Protein AF-A0A3M5JBD5-F1 (afdb_monomer_lite)

pLDDT: mean 78.77, std 17.66, range [44.12, 97.62]

Secondary structure (DSSP, 8-state):
---------S---PPPPTTHHHHHHHHS-----------------HHHHHHHHHHHHHHT--HHHHHHHHHHHHHHHH-

Structure (mmCIF, N/CA/C/O backbone):
data_AF-A0A3M5JBD5-F1
#
_entry.id   AF-A0A3M5JBD5-F1
#
loop_
_atom_site.group_PDB
_atom_site.id
_atom_site.type_symbol
_atom_site.label_atom_id
_atom_site.label_alt_id
_atom_site.label_comp_id
_atom_site.label_asym_id
_atom_site.label_entity_id
_atom_site.label_seq_id
_atom_site.pdbx_PDB_ins_code
_atom_site.Cartn_x
_atom_site.Cartn_y
_atom_site.Cartn_z
_atom_site.occupancy
_atom_site.B_iso_or_equiv
_atom_site.auth_seq_id
_atom_site.auth_comp_id
_atom_site.auth_asym_id
_atom_site.auth_atom_id
_atom_site.pdbx_PDB_model_num
ATOM 1 N N . MET A 1 1 ? 81.326 15.983 -17.628 1.00 44.12 1 MET A N 1
ATOM 2 C CA . MET A 1 1 ? 80.413 16.959 -18.266 1.00 44.12 1 MET A CA 1
ATOM 3 C C . MET A 1 1 ? 79.243 16.200 -18.874 1.00 44.12 1 MET A C 1
ATOM 5 O O . MET A 1 1 ? 79.490 15.145 -19.440 1.00 44.12 1 MET A O 1
ATOM 9 N N . SER A 1 2 ? 78.039 16.783 -18.786 1.00 45.03 2 SER A N 1
ATOM 10 C CA . SER A 1 2 ? 76.769 16.377 -19.433 1.00 45.03 2 SER A CA 1
ATOM 11 C C . SER A 1 2 ? 75.901 15.358 -18.684 1.00 45.03 2 SER A C 1
ATOM 13 O O . SER A 1 2 ? 76.367 14.272 -18.384 1.00 45.03 2 SER A O 1
ATOM 15 N N . LYS A 1 3 ? 74.599 15.550 -18.453 1.00 44.16 3 LYS A N 1
ATOM 16 C CA . LYS A 1 3 ? 73.698 16.710 -18.267 1.00 44.16 3 LYS A CA 1
ATOM 17 C C . LYS A 1 3 ? 72.368 16.047 -17.846 1.00 44.16 3 LYS A C 1
ATOM 19 O O . LYS A 1 3 ? 71.849 15.233 -18.604 1.00 44.16 3 LYS A O 1
ATOM 24 N N . THR A 1 4 ? 71.855 16.331 -16.649 1.00 46.72 4 THR A N 1
ATOM 25 C CA . THR A 1 4 ? 70.567 15.806 -16.152 1.00 46.72 4 THR A CA 1
ATOM 26 C C . THR A 1 4 ? 69.416 16.406 -16.959 1.00 46.72 4 THR A C 1
ATOM 28 O O . THR A 1 4 ? 69.316 17.625 -17.071 1.00 46.72 4 THR A O 1
ATOM 31 N N . ALA A 1 5 ? 68.556 15.568 -17.539 1.00 51.31 5 ALA A N 1
ATOM 32 C CA . ALA A 1 5 ? 67.358 16.010 -18.247 1.00 51.31 5 ALA A CA 1
ATOM 33 C C . ALA A 1 5 ? 66.149 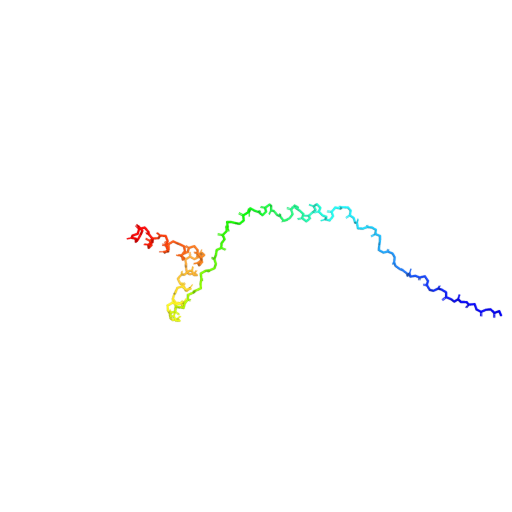15.990 -17.298 1.00 51.31 5 ALA A C 1
ATOM 35 O O . ALA A 1 5 ? 65.527 14.949 -17.089 1.00 51.31 5 ALA A O 1
ATOM 36 N N . GLU A 1 6 ? 65.813 17.142 -16.720 1.00 58.12 6 GLU A N 1
ATOM 37 C CA . GLU A 1 6 ? 64.557 17.342 -15.993 1.00 58.12 6 GLU A CA 1
ATOM 38 C C . GLU A 1 6 ? 63.391 17.440 -16.990 1.00 58.12 6 GLU A C 1
ATOM 40 O O . GLU A 1 6 ? 63.325 18.349 -17.820 1.00 58.12 6 GLU A O 1
ATOM 45 N N . LYS A 1 7 ? 62.451 16.491 -16.927 1.00 58.66 7 LYS A N 1
ATOM 46 C CA . LYS A 1 7 ? 61.217 16.535 -17.722 1.00 58.66 7 LYS A CA 1
ATOM 47 C C . LYS A 1 7 ? 60.195 17.435 -17.023 1.00 58.66 7 LYS A C 1
ATOM 49 O O . LYS A 1 7 ? 59.585 17.030 -16.038 1.00 58.66 7 LYS A O 1
ATOM 54 N N . LYS A 1 8 ? 59.985 18.645 -17.550 1.00 60.28 8 LYS A N 1
ATOM 55 C CA . LYS A 1 8 ? 58.854 19.509 -17.166 1.00 60.28 8 LYS A CA 1
ATOM 56 C C . LYS A 1 8 ? 57.521 18.821 -17.522 1.00 60.28 8 LYS A C 1
ATOM 58 O O . LYS A 1 8 ? 57.390 18.351 -18.653 1.00 60.28 8 LYS A O 1
ATOM 63 N N . PRO A 1 9 ? 56.530 18.773 -16.615 1.00 63.12 9 PRO A N 1
ATOM 64 C CA . PRO A 1 9 ? 55.218 18.211 -16.923 1.00 63.12 9 PRO A CA 1
ATOM 65 C C . PRO A 1 9 ? 54.465 19.104 -17.925 1.00 63.12 9 PRO A C 1
ATOM 67 O O . PRO A 1 9 ? 54.423 20.323 -17.777 1.00 63.12 9 PRO A O 1
ATOM 70 N N . LEU A 1 10 ? 53.888 18.482 -18.961 1.00 65.56 10 LEU A N 1
ATOM 71 C CA . LEU A 1 10 ? 53.349 19.140 -20.162 1.00 65.56 10 LEU A CA 1
ATOM 72 C C . LEU A 1 10 ? 51.898 19.644 -20.028 1.00 65.56 10 LEU A C 1
ATOM 74 O O . LEU A 1 10 ? 51.342 20.131 -21.005 1.00 65.56 10 LEU A O 1
ATOM 78 N N . MET A 1 11 ? 51.242 19.561 -18.869 1.00 56.25 11 MET A N 1
ATOM 79 C CA . MET A 1 11 ? 49.843 20.004 -18.758 1.00 56.25 11 MET A CA 1
ATOM 80 C C . MET A 1 11 ? 49.550 20.614 -17.390 1.00 56.25 11 MET A C 1
ATOM 82 O O . MET A 1 11 ? 49.565 19.922 -16.375 1.00 56.25 11 MET A O 1
ATOM 86 N N . THR A 1 12 ? 49.247 21.912 -17.367 1.00 65.44 12 THR A N 1
ATOM 87 C CA . THR A 1 12 ? 48.598 22.571 -16.232 1.00 65.44 12 THR A CA 1
ATOM 88 C C . THR A 1 12 ? 47.110 22.708 -16.556 1.00 65.44 12 THR A C 1
ATOM 90 O O . THR A 1 12 ? 46.725 23.454 -17.456 1.00 65.44 12 THR A O 1
ATOM 93 N N . LEU A 1 13 ? 46.244 21.971 -15.849 1.00 63.44 13 LEU A N 1
ATOM 94 C CA . LEU A 1 13 ? 44.810 22.266 -15.884 1.00 63.44 13 LEU A CA 1
ATOM 95 C C . LEU A 1 13 ? 44.610 23.633 -15.218 1.00 63.44 13 LEU A C 1
ATOM 97 O O . LEU A 1 13 ? 44.855 23.794 -14.022 1.00 63.44 13 LEU A O 1
ATOM 101 N N . GLY A 1 14 ? 44.218 24.630 -16.013 1.00 63.41 14 GLY A N 1
ATOM 102 C CA . GLY A 1 14 ? 43.859 25.957 -15.523 1.00 63.41 14 GLY A CA 1
ATOM 103 C C . GLY A 1 14 ? 42.778 25.881 -14.442 1.00 63.41 14 GLY A C 1
ATOM 104 O O . GLY A 1 14 ? 41.957 24.963 -14.432 1.00 63.41 14 GLY A O 1
ATOM 105 N N . LYS A 1 15 ? 42.801 26.848 -13.515 1.00 64.00 15 LYS A N 1
ATOM 106 C CA . LYS A 1 15 ? 41.871 26.928 -12.379 1.00 64.00 15 LYS A CA 1
ATOM 107 C C . LYS A 1 15 ? 40.426 26.736 -12.850 1.00 64.00 15 LYS A C 1
ATOM 109 O O . LYS A 1 15 ? 39.999 27.370 -13.815 1.00 64.00 15 LYS A O 1
ATOM 114 N N . ALA A 1 16 ? 39.699 25.861 -12.155 1.00 56.72 16 ALA A N 1
ATOM 115 C CA . ALA A 1 16 ? 38.292 25.587 -12.414 1.00 56.72 16 ALA A CA 1
ATOM 116 C C . ALA A 1 16 ? 37.496 26.900 -12.499 1.00 56.72 16 ALA A C 1
ATOM 118 O O . ALA A 1 16 ? 37.671 27.800 -11.674 1.00 56.72 16 ALA A O 1
ATOM 119 N N . LYS A 1 17 ? 36.642 27.017 -13.523 1.00 60.78 17 LYS A N 1
ATOM 120 C CA . LYS A 1 17 ? 35.745 28.165 -13.693 1.00 60.78 17 LYS A CA 1
ATOM 121 C C . LYS A 1 17 ? 34.872 28.292 -12.438 1.00 60.78 17 LYS A C 1
ATOM 123 O O . LYS A 1 17 ? 34.282 27.311 -12.000 1.00 60.78 17 LYS A O 1
ATOM 128 N N . VAL A 1 18 ? 34.792 29.505 -11.897 1.00 60.09 18 VAL A N 1
ATOM 129 C CA . VAL A 1 18 ? 34.203 29.857 -10.588 1.00 60.09 18 VAL A CA 1
ATOM 130 C C . VAL A 1 18 ? 32.728 29.436 -10.430 1.00 60.09 18 VAL A C 1
ATOM 132 O O . VAL A 1 18 ? 32.256 29.274 -9.312 1.00 60.09 18 VAL A O 1
ATOM 135 N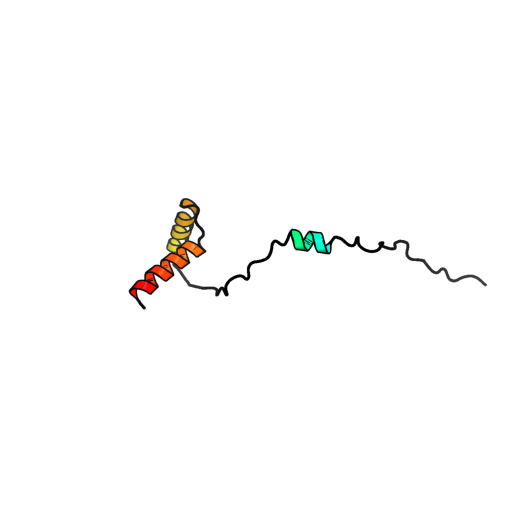 N . ASN A 1 19 ? 32.019 29.130 -11.520 1.00 59.34 19 ASN A N 1
ATOM 136 C CA . ASN A 1 19 ? 30.559 29.001 -11.497 1.00 59.34 19 ASN A CA 1
ATOM 137 C C . ASN A 1 19 ? 30.029 27.557 -11.489 1.00 59.34 19 ASN A C 1
ATOM 139 O O . ASN A 1 19 ? 28.825 27.358 -11.608 1.00 59.34 19 ASN A O 1
ATOM 143 N N . VAL A 1 20 ? 30.877 26.530 -11.360 1.00 64.06 20 VAL A N 1
ATOM 144 C CA . VAL A 1 20 ? 30.388 25.131 -11.345 1.00 64.06 20 VAL A CA 1
ATOM 145 C C . VAL A 1 20 ? 29.577 24.838 -10.075 1.00 64.06 20 VAL A C 1
ATOM 147 O O . VAL A 1 20 ? 28.558 24.155 -10.138 1.00 64.06 20 VAL A O 1
ATOM 150 N N . ALA A 1 21 ? 29.981 25.410 -8.936 1.00 65.12 21 ALA A N 1
ATOM 151 C CA . ALA A 1 21 ? 29.300 25.214 -7.657 1.00 65.12 21 ALA A CA 1
ATOM 152 C C . ALA A 1 21 ? 27.908 25.873 -7.614 1.00 65.12 21 ALA A C 1
ATOM 154 O O . ALA A 1 21 ? 26.955 25.270 -7.130 1.00 65.12 21 ALA A O 1
ATOM 155 N N . GLU A 1 22 ? 27.764 27.080 -8.169 1.00 65.06 22 GLU A N 1
ATOM 156 C CA . GLU A 1 22 ? 26.474 27.787 -8.212 1.00 65.06 22 GLU A CA 1
ATOM 157 C C . GLU A 1 22 ? 25.471 27.131 -9.170 1.00 65.06 22 GLU A C 1
ATOM 159 O O . GLU A 1 22 ? 24.270 27.116 -8.898 1.00 65.06 22 GLU A O 1
ATOM 164 N N . ILE A 1 23 ? 25.951 26.561 -10.281 1.00 65.38 23 ILE A N 1
ATOM 165 C CA . ILE A 1 23 ? 25.104 25.826 -11.230 1.00 65.38 23 ILE A CA 1
ATOM 166 C C . ILE A 1 23 ? 24.613 24.514 -10.603 1.00 65.38 23 ILE A C 1
ATOM 168 O O . ILE A 1 23 ? 23.443 24.171 -10.760 1.00 65.38 23 ILE A O 1
ATOM 172 N N . ALA A 1 24 ? 25.472 23.810 -9.855 1.00 64.88 24 ALA A N 1
ATOM 173 C CA . ALA A 1 24 ? 25.079 22.608 -9.121 1.00 64.88 24 ALA A CA 1
ATOM 174 C C . ALA A 1 24 ? 24.000 22.920 -8.071 1.00 64.88 24 ALA A C 1
ATOM 176 O O . ALA A 1 24 ? 22.934 22.313 -8.088 1.00 64.88 24 ALA A O 1
ATOM 177 N N . ALA A 1 25 ? 24.207 23.958 -7.255 1.00 67.62 25 ALA A N 1
ATOM 178 C CA . ALA A 1 25 ? 23.259 24.351 -6.211 1.00 67.62 25 ALA A CA 1
ATOM 179 C C . ALA A 1 25 ? 21.875 24.775 -6.746 1.00 67.62 25 ALA A C 1
ATOM 181 O O . ALA A 1 25 ? 20.872 24.591 -6.063 1.00 67.62 25 ALA A O 1
ATOM 182 N N . LYS A 1 26 ? 21.797 25.339 -7.960 1.00 65.12 26 LYS A N 1
ATOM 183 C CA . LYS A 1 26 ? 20.513 25.672 -8.604 1.00 65.12 26 LYS A CA 1
ATOM 184 C C . LYS A 1 26 ? 19.775 24.455 -9.167 1.00 65.12 26 LYS A C 1
ATOM 186 O O . LYS A 1 26 ? 18.549 24.487 -9.223 1.00 65.12 26 LYS A O 1
ATOM 191 N N . ASN A 1 27 ? 20.499 23.419 -9.594 1.00 63.97 27 ASN A N 1
ATOM 192 C CA . ASN A 1 27 ? 19.910 22.192 -10.139 1.00 63.97 27 ASN A CA 1
ATOM 193 C C . ASN A 1 27 ? 19.509 21.199 -9.041 1.00 63.97 27 ASN A C 1
ATOM 195 O O . ASN A 1 27 ? 18.527 20.478 -9.204 1.00 63.97 27 ASN A O 1
ATOM 199 N N . ASP A 1 28 ? 20.213 21.208 -7.908 1.00 64.12 28 ASP A N 1
ATOM 200 C CA . ASP A 1 28 ? 19.850 20.485 -6.686 1.00 64.12 28 ASP A CA 1
ATOM 201 C C . ASP A 1 28 ? 18.737 21.229 -5.932 1.00 64.12 28 ASP A C 1
ATOM 203 O O . ASP A 1 28 ? 18.916 21.653 -4.787 1.00 64.12 28 ASP A O 1
ATOM 207 N N . GLY A 1 29 ? 17.596 21.431 -6.609 1.00 55.91 29 GLY A N 1
ATOM 208 C CA . GLY A 1 29 ? 16.416 22.118 -6.085 1.00 55.91 29 GLY A CA 1
ATOM 209 C C . GLY A 1 29 ? 16.196 21.787 -4.612 1.00 55.91 29 GLY A C 1
ATOM 210 O O . GLY A 1 29 ? 16.209 20.614 -4.243 1.00 55.91 29 GLY A O 1
ATOM 211 N N . ALA A 1 30 ? 16.081 22.838 -3.790 1.00 52.69 30 ALA A N 1
ATOM 212 C CA . ALA A 1 30 ? 16.068 22.792 -2.330 1.00 52.69 30 ALA A CA 1
ATOM 213 C C . ALA A 1 30 ? 15.404 21.513 -1.810 1.00 52.69 30 ALA A C 1
ATOM 215 O O . ALA A 1 30 ? 14.180 21.382 -1.818 1.00 52.69 30 ALA A O 1
ATOM 216 N N . LYS A 1 31 ? 16.239 20.555 -1.396 1.00 56.34 31 LYS A N 1
ATOM 217 C CA . LYS A 1 31 ? 15.801 19.262 -0.884 1.00 56.34 31 LYS A CA 1
ATOM 218 C C . LYS A 1 31 ? 15.012 19.548 0.388 1.00 56.34 31 LYS A C 1
ATOM 220 O O . LYS A 1 31 ? 15.599 19.814 1.435 1.00 56.34 31 LYS A O 1
ATOM 225 N N . THR A 1 32 ? 13.684 19.578 0.281 1.00 58.09 32 THR A N 1
ATOM 226 C CA . THR A 1 32 ? 12.794 19.663 1.439 1.00 58.09 32 THR A CA 1
ATOM 227 C C . THR A 1 32 ? 13.265 18.600 2.429 1.00 58.09 32 THR A C 1
ATOM 229 O O . THR A 1 32 ? 13.532 17.477 1.984 1.00 58.09 32 THR A O 1
ATOM 232 N N . PRO A 1 33 ? 13.459 18.920 3.723 1.00 59.56 33 PRO A N 1
ATOM 233 C CA . PRO A 1 33 ? 13.911 17.925 4.681 1.00 59.56 33 PRO A CA 1
ATOM 234 C C . PRO A 1 33 ? 12.923 16.763 4.633 1.00 59.56 33 PRO A C 1
ATOM 236 O O . PRO A 1 33 ? 11.747 16.919 4.965 1.00 59.56 33 PRO A O 1
ATOM 239 N N . ALA A 1 34 ? 13.384 15.622 4.120 1.00 65.44 34 ALA A N 1
ATOM 240 C CA . ALA A 1 34 ? 12.571 14.424 4.055 1.00 65.44 34 ALA A CA 1
ATOM 241 C C . ALA A 1 34 ? 12.143 14.104 5.491 1.00 65.44 34 ALA A C 1
ATOM 243 O O . ALA A 1 34 ? 12.997 14.044 6.380 1.00 65.44 34 ALA A O 1
ATOM 244 N N . LYS A 1 35 ? 10.831 13.955 5.730 1.00 73.06 35 LYS A N 1
ATOM 245 C CA . LYS A 1 35 ? 10.314 13.459 7.015 1.00 73.06 35 LYS A CA 1
ATOM 246 C C . LYS A 1 35 ? 11.109 12.215 7.418 1.00 73.06 35 LYS A C 1
ATOM 248 O O . LYS A 1 35 ? 11.513 11.440 6.552 1.00 73.06 35 LYS A O 1
ATOM 253 N N . GLU A 1 36 ? 11.329 12.020 8.717 1.00 85.44 36 GLU A N 1
ATOM 254 C CA . GLU A 1 36 ? 12.008 10.819 9.201 1.00 85.44 36 GLU A CA 1
ATOM 255 C C . GLU A 1 36 ? 11.206 9.577 8.778 1.00 85.44 36 GLU A C 1
ATOM 257 O O . GLU A 1 36 ? 10.119 9.317 9.285 1.00 85.44 36 GLU A O 1
ATOM 262 N N . GLN A 1 37 ? 11.729 8.834 7.803 1.00 85.25 37 GLN A N 1
ATOM 263 C CA . GLN A 1 37 ? 11.109 7.627 7.267 1.00 85.25 37 GLN A CA 1
ATOM 264 C C . GLN A 1 37 ? 11.779 6.392 7.876 1.00 85.25 37 GLN A C 1
ATOM 266 O O . GLN A 1 37 ? 13.008 6.280 7.899 1.00 85.25 37 GLN A O 1
ATOM 271 N N . LYS A 1 38 ? 10.973 5.433 8.340 1.00 89.94 38 LYS A N 1
ATOM 272 C CA . LYS A 1 38 ? 11.433 4.099 8.757 1.00 89.94 38 LYS A CA 1
ATOM 273 C C . LYS A 1 38 ? 11.021 3.065 7.715 1.00 89.94 38 LYS A C 1
ATOM 275 O O . LYS A 1 38 ? 9.985 3.198 7.072 1.00 89.94 38 LYS A O 1
ATOM 280 N N . ARG A 1 39 ? 11.840 2.024 7.544 1.00 91.31 39 ARG A N 1
ATOM 281 C CA . ARG A 1 39 ? 11.532 0.909 6.638 1.00 91.31 39 ARG A CA 1
ATOM 282 C C . ARG A 1 39 ? 10.697 -0.137 7.368 1.00 91.31 39 ARG A C 1
ATOM 284 O O . ARG A 1 39 ? 11.145 -0.661 8.384 1.00 91.31 39 ARG A O 1
ATOM 291 N N . LEU A 1 40 ? 9.539 -0.471 6.810 1.00 89.75 40 LEU A N 1
ATOM 292 C CA . LEU A 1 40 ? 8.723 -1.606 7.229 1.00 89.75 40 LEU A CA 1
ATOM 293 C C . LEU A 1 40 ? 9.097 -2.824 6.376 1.00 89.75 40 LEU A C 1
ATOM 295 O O . LEU A 1 40 ? 9.002 -2.772 5.152 1.00 89.75 40 LEU A O 1
ATOM 299 N N . ASN A 1 41 ? 9.552 -3.903 7.013 1.00 93.25 41 ASN A N 1
ATOM 300 C CA . ASN A 1 41 ? 9.864 -5.160 6.338 1.00 93.25 41 ASN A CA 1
ATOM 301 C C . ASN A 1 41 ? 8.954 -6.256 6.893 1.00 93.25 41 ASN A C 1
ATOM 303 O O . ASN A 1 41 ? 8.940 -6.492 8.100 1.00 93.25 41 ASN A O 1
ATOM 307 N N . VAL A 1 42 ? 8.170 -6.873 6.014 1.00 92.06 42 VAL A N 1
ATOM 308 C CA . VAL A 1 42 ? 7.166 -7.879 6.360 1.00 92.06 42 VAL A CA 1
ATOM 309 C C . VAL A 1 42 ? 7.204 -9.011 5.346 1.00 92.06 42 VAL A C 1
ATOM 311 O O . VAL A 1 42 ? 7.435 -8.793 4.156 1.00 92.06 42 VAL A O 1
ATOM 314 N N . ASN A 1 43 ? 6.930 -10.222 5.818 1.00 95.31 43 ASN A N 1
ATOM 315 C CA . ASN A 1 43 ? 6.751 -11.373 4.947 1.00 95.31 43 ASN A CA 1
ATOM 316 C C . ASN A 1 43 ? 5.270 -11.476 4.584 1.00 95.31 43 ASN A C 1
ATOM 318 O O . ASN A 1 43 ? 4.423 -11.591 5.467 1.00 95.31 43 ASN A O 1
ATOM 322 N N . ILE A 1 44 ? 4.969 -11.455 3.289 1.00 93.94 44 ILE A N 1
ATOM 323 C CA . ILE A 1 44 ? 3.617 -11.646 2.763 1.00 93.94 44 ILE A CA 1
ATOM 324 C C . ILE A 1 44 ? 3.602 -12.796 1.765 1.00 93.94 44 ILE A C 1
ATOM 326 O O . ILE A 1 44 ? 4.625 -13.131 1.163 1.00 93.94 44 ILE A O 1
ATOM 330 N N . ASP A 1 45 ? 2.425 -13.389 1.586 1.00 97.62 45 ASP A N 1
ATOM 331 C CA . ASP A 1 45 ? 2.216 -14.409 0.568 1.00 97.62 45 ASP A CA 1
ATOM 332 C C . ASP A 1 45 ? 2.575 -13.882 -0.839 1.00 97.62 45 ASP A C 1
ATOM 334 O O . ASP A 1 45 ? 2.325 -12.723 -1.190 1.00 97.62 45 ASP A O 1
ATOM 338 N N . SER A 1 46 ? 3.182 -14.744 -1.656 1.00 96.12 46 SER A N 1
ATOM 339 C CA . SER A 1 46 ? 3.681 -14.376 -2.986 1.00 96.12 46 SER A CA 1
ATOM 340 C C . SER A 1 46 ? 2.545 -14.025 -3.952 1.00 96.12 46 SER A C 1
ATOM 342 O O . SER A 1 46 ? 2.656 -13.079 -4.741 1.00 96.12 46 SER A O 1
ATOM 344 N N . ASP A 1 47 ? 1.424 -14.746 -3.877 1.00 97.19 47 ASP A N 1
ATOM 345 C CA . ASP A 1 47 ? 0.259 -14.472 -4.712 1.00 97.19 47 ASP A CA 1
ATOM 346 C C . ASP A 1 47 ? -0.426 -13.163 -4.291 1.00 97.19 47 ASP A C 1
ATOM 348 O O . ASP A 1 47 ? -0.796 -12.358 -5.155 1.00 97.19 47 ASP A O 1
ATOM 352 N N . LEU A 1 48 ? -0.488 -12.887 -2.985 1.00 95.94 48 LEU A N 1
ATOM 353 C CA . LEU A 1 48 ? -0.931 -11.597 -2.455 1.00 95.94 48 LEU A CA 1
ATOM 354 C C . LEU A 1 48 ? -0.057 -10.444 -2.968 1.00 95.94 48 LEU A C 1
ATOM 356 O O . LEU A 1 48 ? -0.583 -9.474 -3.514 1.00 95.94 48 LEU A O 1
ATOM 360 N N . HIS A 1 49 ? 1.270 -10.563 -2.880 1.00 95.25 49 HIS A N 1
ATOM 361 C CA . HIS A 1 49 ? 2.193 -9.547 -3.394 1.00 95.25 49 HIS A CA 1
ATOM 362 C C . HIS A 1 49 ? 2.030 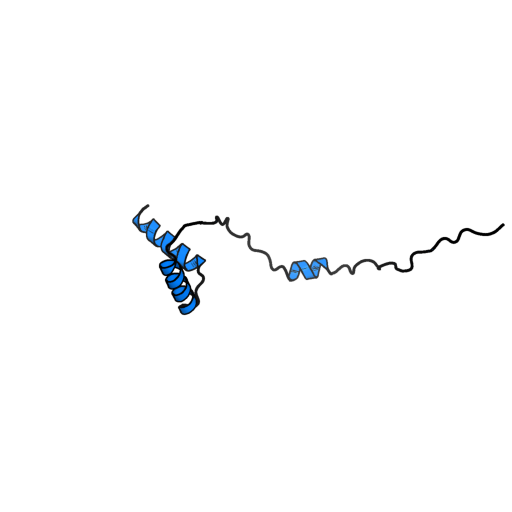-9.319 -4.906 1.00 95.25 49 HIS A C 1
ATOM 364 O O . HIS A 1 49 ? 2.085 -8.179 -5.379 1.00 95.25 49 HIS A O 1
ATOM 370 N N . ARG A 1 50 ? 1.802 -10.388 -5.685 1.00 97.00 50 ARG A N 1
ATOM 371 C CA . ARG A 1 50 ? 1.560 -10.289 -7.134 1.00 97.00 50 ARG A CA 1
ATOM 372 C C . ARG A 1 50 ? 0.271 -9.527 -7.435 1.00 97.00 50 ARG A C 1
ATOM 374 O O . ARG A 1 50 ? 0.279 -8.645 -8.294 1.00 97.00 50 ARG A O 1
ATOM 381 N N . ARG A 1 51 ? -0.822 -9.859 -6.744 1.00 96.75 51 ARG A N 1
ATOM 382 C CA . ARG A 1 51 ? -2.116 -9.178 -6.903 1.00 96.75 51 ARG A CA 1
ATOM 383 C C . ARG A 1 51 ? -2.033 -7.714 -6.492 1.00 96.75 51 ARG A C 1
ATOM 385 O O . ARG A 1 51 ? -2.490 -6.861 -7.248 1.00 96.75 51 ARG A O 1
ATOM 392 N N . PHE A 1 52 ? -1.385 -7.436 -5.364 1.00 94.75 52 PHE A N 1
ATOM 393 C CA . PHE A 1 52 ? -1.172 -6.083 -4.868 1.00 94.75 52 PHE A CA 1
ATOM 394 C C . PHE A 1 52 ? -0.438 -5.214 -5.895 1.00 94.75 52 PHE A C 1
ATOM 396 O O . PHE A 1 52 ? -0.972 -4.198 -6.329 1.00 94.75 52 PHE A O 1
ATOM 403 N N . LYS A 1 53 ? 0.718 -5.666 -6.398 1.00 94.50 53 LYS A N 1
ATOM 404 C CA . LYS 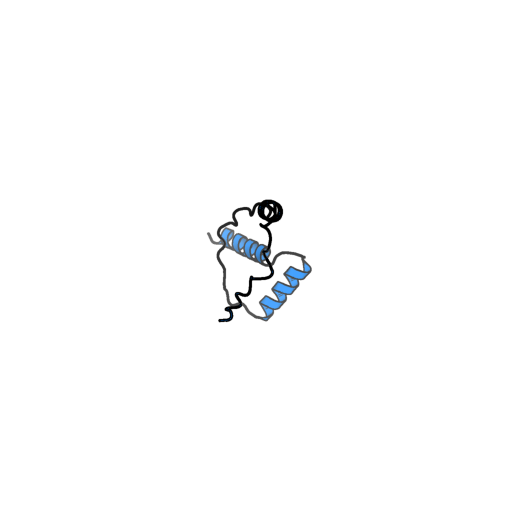A 1 53 ? 1.466 -4.917 -7.422 1.00 94.50 53 LYS A CA 1
ATOM 405 C C . LYS A 1 53 ? 0.667 -4.684 -8.699 1.00 94.50 53 LYS A C 1
ATOM 407 O O . LYS A 1 53 ? 0.733 -3.599 -9.266 1.00 94.50 53 LYS A O 1
ATOM 412 N N . LYS A 1 54 ? -0.101 -5.679 -9.156 1.00 96.62 54 LYS A N 1
ATOM 413 C CA . LYS A 1 54 ? -0.954 -5.520 -10.342 1.00 96.62 54 LYS A CA 1
ATOM 414 C C . LYS A 1 54 ? -2.016 -4.434 -10.132 1.00 96.62 54 LYS A C 1
ATOM 416 O O . LYS A 1 54 ? -2.275 -3.673 -11.058 1.00 96.62 54 LYS A O 1
ATOM 421 N N . ALA A 1 55 ? -2.619 -4.374 -8.946 1.00 96.31 55 ALA A N 1
ATOM 422 C CA . ALA A 1 55 ? -3.623 -3.368 -8.614 1.00 96.31 55 ALA A CA 1
ATOM 423 C C . ALA A 1 55 ? -3.021 -1.957 -8.566 1.00 96.31 55 ALA A C 1
ATOM 425 O O . ALA A 1 55 ? -3.556 -1.070 -9.219 1.00 96.31 55 ALA A O 1
ATOM 426 N N . VAL A 1 56 ? -1.876 -1.788 -7.894 1.00 95.88 56 VAL A N 1
ATOM 427 C CA . VAL A 1 56 ? -1.144 -0.509 -7.814 1.00 95.88 56 VAL A CA 1
ATOM 428 C C . VAL A 1 56 ? -0.808 0.020 -9.213 1.00 95.88 56 VAL A C 1
ATOM 430 O O . VAL A 1 56 ? -1.135 1.153 -9.546 1.00 95.88 56 VAL A O 1
ATOM 433 N N . VAL A 1 57 ? -0.257 -0.834 -10.087 1.00 94.69 57 VAL A N 1
ATOM 434 C CA . VAL A 1 57 ? 0.047 -0.455 -11.481 1.00 94.69 57 VAL A CA 1
ATOM 435 C C . VAL A 1 57 ? -1.217 -0.093 -12.262 1.00 94.69 57 VAL A C 1
ATOM 437 O O . VAL A 1 57 ? -1.208 0.842 -13.051 1.00 94.69 57 VAL A O 1
ATOM 440 N N . SER A 1 58 ? -2.314 -0.826 -12.060 1.00 95.06 58 SER A N 1
ATOM 441 C CA . SER A 1 58 ? -3.574 -0.558 -12.761 1.00 95.06 58 SER A CA 1
ATOM 442 C C . SER A 1 58 ? -4.229 0.760 -12.351 1.00 95.06 58 SER A C 1
ATOM 444 O O . SER A 1 58 ? -5.067 1.255 -13.102 1.00 95.06 58 SER A O 1
ATOM 446 N N . GLN A 1 59 ? -3.920 1.271 -11.161 1.00 93.69 59 GLN A N 1
ATOM 447 C CA . GLN A 1 59 ? -4.488 2.506 -10.623 1.00 93.69 59 GLN A CA 1
ATOM 448 C C . GLN A 1 59 ? -3.543 3.705 -10.781 1.00 93.69 59 GLN A C 1
ATOM 450 O O . GLN A 1 59 ? -3.934 4.811 -10.429 1.00 93.69 59 GLN A O 1
ATOM 455 N N . ASP A 1 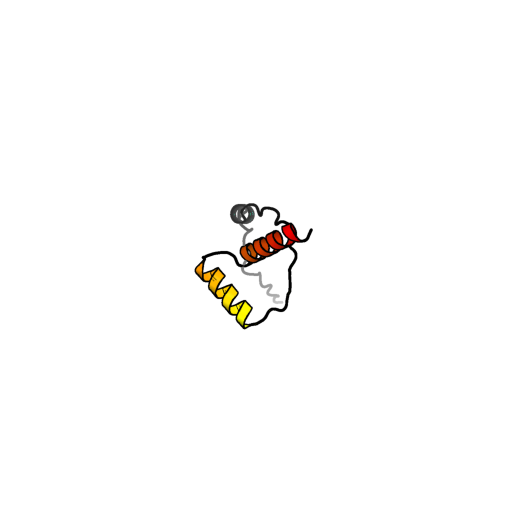60 ? -2.341 3.495 -11.334 1.00 93.38 60 ASP A N 1
ATOM 456 C CA . ASP A 1 60 ? -1.298 4.519 -11.486 1.00 93.38 60 ASP A CA 1
ATOM 457 C C . ASP A 1 60 ? -0.950 5.217 -10.155 1.00 93.38 60 ASP A C 1
ATOM 459 O O . ASP A 1 60 ? -0.754 6.428 -10.095 1.00 93.38 60 ASP A O 1
ATOM 463 N N . THR A 1 61 ? -0.904 4.444 -9.060 1.00 92.94 61 THR A N 1
ATOM 464 C CA . THR A 1 61 ? -0.631 4.953 -7.703 1.00 92.94 61 THR A CA 1
ATOM 465 C C . THR A 1 61 ? 0.736 4.513 -7.186 1.00 92.94 61 THR A C 1
ATOM 467 O O . THR A 1 61 ? 1.325 3.544 -7.678 1.00 92.94 61 THR A O 1
ATOM 470 N N . ASP A 1 62 ? 1.244 5.191 -6.151 1.00 93.06 62 ASP A N 1
ATOM 471 C CA . ASP A 1 62 ? 2.459 4.752 -5.466 1.00 93.06 62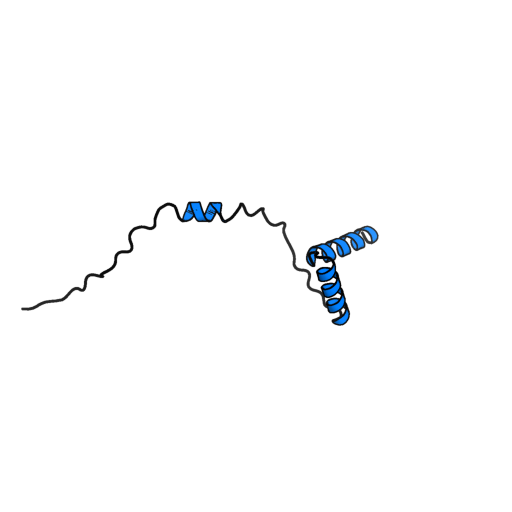 ASP A CA 1
ATOM 472 C C . ASP A 1 62 ? 2.170 3.612 -4.480 1.00 93.06 62 ASP A C 1
ATOM 474 O O . ASP A 1 62 ? 1.198 3.618 -3.723 1.00 93.06 62 ASP A O 1
ATOM 478 N N . MET A 1 63 ? 3.052 2.613 -4.463 1.00 90.25 63 MET A N 1
ATOM 479 C CA . MET A 1 63 ? 2.914 1.449 -3.588 1.00 90.25 63 MET A CA 1
ATOM 480 C C . MET A 1 63 ? 2.994 1.826 -2.101 1.00 90.25 63 MET A C 1
ATOM 482 O O . MET A 1 63 ? 2.335 1.201 -1.271 1.00 90.25 63 MET A O 1
ATOM 486 N N . THR A 1 64 ? 3.819 2.820 -1.766 1.00 91.75 64 THR A N 1
ATOM 487 C CA . THR A 1 64 ? 4.005 3.303 -0.394 1.00 91.75 64 THR A CA 1
ATOM 488 C C . THR A 1 64 ? 2.756 4.018 0.085 1.00 91.75 64 THR A C 1
ATOM 490 O O . THR A 1 64 ? 2.325 3.761 1.200 1.00 91.75 64 THR A O 1
ATOM 493 N N . GLU A 1 65 ? 2.155 4.854 -0.764 1.00 92.12 65 GLU A N 1
ATOM 494 C CA . GLU A 1 65 ? 0.919 5.585 -0.458 1.00 92.12 65 GLU A CA 1
ATOM 495 C C . GLU A 1 65 ? -0.220 4.621 -0.113 1.00 92.12 65 GLU A C 1
ATOM 497 O O . GLU A 1 65 ? -0.792 4.707 0.969 1.00 92.12 65 GLU A O 1
ATOM 502 N N . VAL A 1 66 ? -0.443 3.598 -0.947 1.00 94.44 66 VAL A N 1
ATOM 503 C CA . VAL A 1 66 ? -1.475 2.581 -0.680 1.00 94.44 66 VAL A CA 1
ATOM 504 C C . VAL A 1 66 ? -1.215 1.832 0.633 1.00 94.44 66 VAL A C 1
ATOM 506 O O . VAL A 1 66 ? -2.148 1.532 1.377 1.00 94.44 66 VAL A O 1
ATOM 509 N N . LEU A 1 67 ? 0.047 1.512 0.941 1.00 93.19 67 LEU A N 1
ATOM 510 C CA . LEU A 1 67 ? 0.394 0.868 2.211 1.00 93.19 67 LEU A CA 1
ATOM 511 C C . LEU A 1 67 ? 0.174 1.800 3.405 1.00 93.19 67 LEU A C 1
ATOM 513 O O . LEU A 1 67 ? -0.300 1.341 4.442 1.00 93.19 67 LEU A O 1
ATOM 517 N N . THR A 1 68 ? 0.513 3.081 3.276 1.00 93.19 68 THR A N 1
ATOM 518 C CA . THR A 1 68 ? 0.290 4.081 4.322 1.00 93.19 68 THR A CA 1
ATOM 519 C C . THR A 1 68 ? -1.198 4.244 4.606 1.00 93.19 68 THR A C 1
ATOM 521 O O . THR A 1 68 ? -1.583 4.146 5.767 1.00 93.19 68 THR A O 1
ATOM 524 N N . ASP A 1 69 ? -2.036 4.363 3.579 1.00 94.44 69 ASP A N 1
ATOM 525 C CA . ASP A 1 69 ? -3.487 4.500 3.739 1.00 94.44 69 ASP A CA 1
ATOM 526 C C . ASP A 1 69 ? -4.115 3.285 4.431 1.00 94.44 69 ASP A C 1
ATOM 528 O O . ASP A 1 69 ? -4.962 3.427 5.316 1.00 94.44 69 ASP A O 1
ATOM 532 N N . LEU A 1 70 ? -3.678 2.073 4.067 1.00 94.12 70 LEU A N 1
ATOM 533 C CA . LEU A 1 70 ? -4.129 0.840 4.718 1.00 94.12 70 LEU A CA 1
ATOM 534 C C . LEU A 1 70 ? -3.723 0.788 6.196 1.00 94.12 70 LEU A C 1
ATOM 536 O O . LEU A 1 70 ? -4.517 0.354 7.032 1.00 94.12 70 LEU A O 1
ATOM 540 N N . LEU A 1 71 ? -2.506 1.233 6.526 1.00 94.50 71 LEU A N 1
ATOM 541 C CA . LEU A 1 71 ? -2.028 1.296 7.907 1.00 94.50 71 LEU A CA 1
ATOM 542 C C . LEU A 1 71 ? -2.796 2.344 8.718 1.00 94.50 71 LEU A C 1
ATOM 544 O O . LEU A 1 71 ? -3.259 2.034 9.811 1.00 94.50 71 LEU A O 1
ATOM 548 N N . GLU A 1 72 ? -2.974 3.554 8.189 1.00 95.44 72 GLU A N 1
ATOM 549 C CA . GLU A 1 72 ? -3.741 4.612 8.854 1.00 95.44 72 GLU A CA 1
ATOM 550 C C . GLU A 1 72 ? -5.207 4.219 9.055 1.00 95.44 72 GLU A C 1
ATOM 552 O O . GLU A 1 72 ? -5.790 4.510 10.099 1.00 95.44 72 GLU A O 1
ATOM 557 N N . GLY A 1 73 ? -5.811 3.550 8.069 1.00 96.56 73 GLY A N 1
ATOM 558 C CA . GLY A 1 73 ? -7.164 3.010 8.173 1.00 96.56 73 GLY A CA 1
ATOM 559 C C . GLY A 1 73 ? -7.283 1.991 9.301 1.00 96.56 73 GLY A C 1
ATOM 560 O O . GLY A 1 73 ? -8.165 2.117 10.144 1.00 96.56 73 GLY A O 1
ATOM 561 N N . TRP A 1 74 ? -6.355 1.034 9.361 1.00 96.12 74 TRP A N 1
ATOM 562 C CA . TRP A 1 74 ? -6.336 0.027 10.419 1.00 96.12 74 TRP A CA 1
ATOM 563 C C . TRP A 1 74 ? -6.115 0.648 11.806 1.00 96.12 74 TRP A C 1
ATOM 565 O O . TRP A 1 74 ? -6.807 0.286 12.754 1.00 96.12 74 TRP A O 1
ATOM 575 N N . LEU A 1 75 ? -5.205 1.618 11.936 1.00 96.69 75 LEU A N 1
ATOM 576 C CA . LEU A 1 75 ? -4.925 2.289 13.210 1.00 96.69 75 LEU A CA 1
ATOM 577 C C . LEU A 1 75 ? -6.143 3.036 13.768 1.00 96.69 75 LEU A C 1
ATOM 579 O O . LEU A 1 75 ? -6.426 2.922 14.954 1.00 96.69 75 LEU A O 1
ATOM 583 N N . LYS A 1 76 ? -6.933 3.710 12.921 1.00 96.50 76 LYS A N 1
ATOM 584 C CA . LYS A 1 76 ? -8.157 4.420 13.351 1.00 96.50 76 LYS A CA 1
ATOM 585 C C . LYS A 1 76 ? -9.179 3.532 14.064 1.00 96.50 76 LYS A C 1
ATOM 587 O O . LYS A 1 76 ? -9.998 4.048 14.816 1.00 96.50 76 LYS A O 1
ATOM 592 N N . GLU A 1 77 ? -9.177 2.234 13.781 1.00 95.94 77 GLU A N 1
ATOM 593 C CA . GLU A 1 77 ? -10.106 1.273 14.380 1.00 95.94 77 GLU A CA 1
ATOM 594 C C . GLU A 1 77 ? -9.509 0.525 15.583 1.00 95.94 77 GLU A C 1
ATOM 596 O O . GLU A 1 77 ? -10.241 -0.173 16.284 1.00 95.94 77 GLU A O 1
ATOM 601 N N . ASN A 1 78 ? -8.194 0.629 15.809 1.00 94.50 78 ASN A N 1
ATOM 602 C CA . ASN A 1 78 ? -7.458 -0.224 16.750 1.00 94.50 78 ASN A CA 1
ATOM 603 C C . ASN A 1 78 ? -6.602 0.548 17.779 1.00 94.50 78 ASN A C 1
ATOM 605 O O . ASN A 1 78 ? -6.067 -0.090 18.689 1.00 94.50 78 ASN A O 1
ATOM 609 N N . GLU A 1 79 ? -6.473 1.873 17.658 1.00 87.38 79 GLU A N 1
ATOM 610 C CA . GLU A 1 79 ? -5.934 2.789 18.686 1.00 87.38 79 GLU A CA 1
ATOM 611 C C . GLU A 1 79 ? -7.054 3.453 19.500 1.00 87.38 79 GLU A C 1
ATOM 613 O O . GLU A 1 79 ? -6.878 3.570 20.736 1.00 87.38 79 GLU A O 1
#

InterPro domains:
  IPR010985 Ribbon-helix-helix [SSF47598] (30-79)
  IPR013321 Arc-type ribbon-helix-helix [G3DSA:1.10.1220.10] (1-79)
  IPR015354 DNA partition complex, ParG [PF09274] (30-79)

Sequence (79 aa):
MSKTAEKKPLMTLGKAKVNVAEIAAKNDGAKTPAKEQKRLNVNIDSDLHRRFKKAVVSQDTDMTEVLTDLLEGWLKENE

Organism: NCBI:txid34065

Radius of gyration: 28.67 Å; chains: 1; bounding box: 90×44×39 Å

Foldseek 3Di:
DDDDDDDDDDDDDPDDDPCPVVVVVVVVPPPDPPPDDDDDDDDDDPVVVVVLVVVCVVVVHDSVVVVVVVVVVVVVVVD